Protein AF-A0A6G1ILR1-F1 (afdb_monomer)

pLDDT: mean 91.19, std 9.68, range [35.84, 98.5]

Foldseek 3Di:
DKEAACPDPLRVLVVVLCVLQVPDPVNCVVLVHDYWYWYQDPVRDTWTPPPDDTDDPPADPTKDWDADPVRDIDIDRGSVVVSVVVCVSDPPPSGDDPCDDDPVSVVLSVVLVVLLVVLVVLQVQLPCLPDCVCCVPPVDHVVNRDNVSNVVSVVSSVVSVVVSVVSVVVVDDPD

Mean predicted aligned error: 4.96 Å

Organism: NCBI:txid1168545

Sequence (175 aa):
TIWIWPTGLFPRRILYYLRAKHITPSHLNSRNIHLIPVTLNSSGNLVTKEGFEERPAGMSLPCMCIEHADGTTTWVHESLAIVAWLEEVFPGEGCEDIMGSTIEQRARTRDILSVLGDAIVWGNCALIHSDPSTSSWSGLTPSAQSATTAIDANKRFHNLLSKIEAWCEKDVVQG

Structure (mmCIF, N/CA/C/O backbone):
data_AF-A0A6G1ILR1-F1
#
_entry.id   AF-A0A6G1ILR1-F1
#
loop_
_atom_site.group_PDB
_atom_site.id
_atom_site.type_symbol
_atom_site.label_atom_id
_atom_site.label_alt_id
_atom_site.label_comp_id
_atom_site.label_asym_id
_atom_site.label_entity_id
_atom_site.label_seq_id
_atom_site.pdbx_PDB_ins_code
_atom_site.Cartn_x
_atom_site.Cartn_y
_atom_site.Cartn_z
_atom_site.occupancy
_atom_site.B_iso_or_equiv
_atom_site.auth_seq_id
_atom_site.auth_comp_id
_atom_site.auth_asym_id
_atom_site.auth_atom_id
_atom_site.pdbx_PDB_model_num
ATOM 1 N N . THR A 1 1 ? -2.053 -0.724 15.987 1.00 97.12 1 THR A N 1
ATOM 2 C CA . THR A 1 1 ? -1.089 0.240 15.409 1.00 97.12 1 THR A CA 1
ATOM 3 C C . THR A 1 1 ? -0.950 0.082 13.905 1.00 97.12 1 THR A C 1
ATOM 5 O O . THR A 1 1 ? -0.978 -1.043 13.427 1.00 97.12 1 THR A O 1
ATOM 8 N N . ILE A 1 2 ? -0.765 1.178 13.157 1.00 97.62 2 ILE A N 1
ATOM 9 C CA . ILE A 1 2 ? -0.417 1.184 11.725 1.00 97.62 2 ILE A CA 1
ATOM 10 C C . ILE A 1 2 ? 0.897 1.952 11.523 1.00 97.62 2 ILE A C 1
ATOM 12 O O . ILE A 1 2 ? 0.947 3.158 11.766 1.00 97.62 2 ILE A O 1
ATOM 16 N N . TRP A 1 3 ? 1.941 1.290 11.021 1.00 97.81 3 TRP A N 1
ATOM 17 C CA . TRP A 1 3 ? 3.186 1.951 10.618 1.00 97.81 3 TRP A CA 1
ATOM 18 C C . TRP A 1 3 ? 3.063 2.451 9.185 1.00 97.81 3 TRP A C 1
ATOM 20 O O . TRP A 1 3 ? 2.689 1.709 8.271 1.00 97.81 3 TRP A O 1
ATOM 30 N N . ILE A 1 4 ? 3.384 3.725 8.978 1.00 95.88 4 ILE A N 1
ATOM 31 C CA . ILE A 1 4 ? 3.113 4.416 7.724 1.00 95.88 4 ILE A CA 1
ATOM 32 C C . ILE A 1 4 ? 4.297 5.271 7.294 1.00 95.88 4 ILE A C 1
ATOM 34 O O . ILE A 1 4 ? 4.761 6.129 8.036 1.00 95.88 4 ILE A O 1
ATOM 38 N N . TRP A 1 5 ? 4.765 5.068 6.063 1.00 95.19 5 TRP A N 1
ATOM 39 C CA . TRP A 1 5 ? 5.710 5.972 5.409 1.00 95.19 5 TRP A CA 1
ATOM 40 C C . TRP A 1 5 ? 4.930 6.930 4.497 1.00 95.19 5 TRP A C 1
ATOM 42 O O . TRP A 1 5 ? 4.492 6.501 3.428 1.00 95.19 5 TRP A O 1
ATOM 52 N N . PRO A 1 6 ? 4.711 8.205 4.882 1.00 90.69 6 PRO A N 1
ATOM 53 C CA . PRO A 1 6 ? 3.734 9.076 4.218 1.00 90.69 6 PRO A CA 1
ATOM 54 C C . PRO A 1 6 ? 3.960 9.294 2.720 1.00 90.69 6 PRO A C 1
ATOM 56 O O . PRO A 1 6 ? 3.007 9.515 1.977 1.00 90.69 6 PRO A O 1
ATOM 59 N N . THR A 1 7 ? 5.213 9.220 2.270 1.00 89.69 7 THR A N 1
ATOM 60 C CA . THR A 1 7 ? 5.591 9.405 0.863 1.00 89.69 7 THR A CA 1
ATOM 61 C C . THR A 1 7 ? 5.700 8.089 0.090 1.00 89.69 7 THR A C 1
ATOM 63 O O . THR A 1 7 ? 5.964 8.110 -1.109 1.00 89.69 7 THR A O 1
ATOM 66 N N . GLY A 1 8 ? 5.497 6.942 0.745 1.00 90.50 8 GLY A N 1
ATOM 67 C CA . GLY A 1 8 ? 5.525 5.633 0.102 1.00 90.50 8 GLY A CA 1
ATOM 68 C C . GLY A 1 8 ? 4.294 5.379 -0.773 1.00 90.50 8 GLY A C 1
ATOM 69 O O . GLY A 1 8 ? 3.178 5.786 -0.442 1.00 90.50 8 GLY A O 1
ATOM 70 N N . LEU A 1 9 ? 4.481 4.631 -1.864 1.00 88.44 9 LEU A N 1
ATOM 71 C CA . LEU A 1 9 ? 3.434 4.351 -2.856 1.00 88.44 9 LEU A CA 1
ATOM 72 C C . LEU A 1 9 ? 2.216 3.601 -2.292 1.00 88.44 9 LEU A C 1
ATOM 74 O O . LEU A 1 9 ? 1.080 3.978 -2.568 1.00 88.44 9 LEU A O 1
ATOM 78 N N . PHE A 1 10 ? 2.435 2.543 -1.511 1.00 92.38 10 PHE A N 1
ATOM 79 C CA . PHE A 1 10 ? 1.353 1.787 -0.873 1.00 92.38 10 PHE A CA 1
ATOM 80 C C . PHE A 1 10 ? 0.851 2.441 0.422 1.00 92.38 10 PHE A C 1
ATOM 82 O O . PHE A 1 10 ? -0.366 2.548 0.581 1.00 92.38 10 PHE A O 1
ATOM 89 N N . PRO A 1 11 ? 1.720 2.947 1.325 1.00 93.44 11 PRO A N 1
ATOM 90 C CA . PRO A 1 11 ? 1.245 3.548 2.568 1.00 93.44 11 PRO A CA 1
ATOM 91 C C . PRO A 1 11 ? 0.406 4.814 2.354 1.00 93.44 11 PRO A C 1
ATOM 93 O O . PRO A 1 11 ? -0.554 5.025 3.094 1.00 93.44 11 PRO A O 1
ATOM 96 N N . ARG A 1 12 ? 0.676 5.623 1.312 1.00 93.81 12 ARG A N 1
ATOM 97 C CA . ARG A 1 12 ? -0.145 6.817 1.015 1.00 93.81 12 ARG A CA 1
ATOM 98 C C . ARG A 1 12 ? -1.619 6.493 0.764 1.00 93.81 12 ARG A C 1
ATOM 100 O O . ARG A 1 12 ? -2.450 7.373 0.959 1.00 93.81 12 ARG A O 1
ATOM 107 N N . ARG A 1 13 ? -1.962 5.257 0.364 1.00 93.25 13 ARG A N 1
ATOM 108 C CA . ARG A 1 13 ? -3.363 4.825 0.202 1.00 93.25 13 ARG A CA 1
ATOM 109 C C . ARG A 1 13 ? -4.142 4.996 1.502 1.00 93.25 13 ARG A C 1
ATOM 111 O O . ARG A 1 13 ? -5.266 5.477 1.458 1.00 93.25 13 ARG A O 1
ATOM 118 N N . ILE A 1 14 ? -3.517 4.699 2.645 1.00 95.19 14 ILE A N 1
ATOM 119 C CA . ILE A 1 14 ? -4.135 4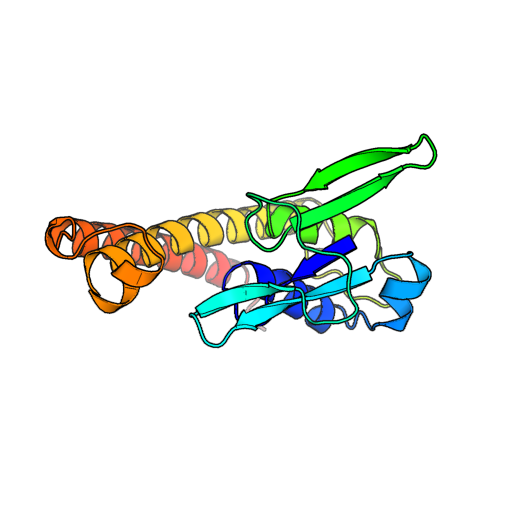.875 3.964 1.00 95.19 14 ILE A CA 1
ATOM 120 C C . ILE A 1 14 ? -4.350 6.363 4.256 1.00 95.19 14 ILE A C 1
ATOM 122 O O . ILE A 1 14 ? -5.430 6.757 4.672 1.00 95.19 14 ILE A O 1
ATOM 126 N N . LEU A 1 15 ? -3.365 7.225 3.980 1.00 94.62 15 LEU A N 1
ATOM 127 C CA . LEU A 1 15 ? -3.523 8.672 4.198 1.00 94.62 15 LEU A CA 1
ATOM 128 C C . LEU A 1 15 ? -4.622 9.277 3.322 1.00 94.62 15 LEU A C 1
ATOM 130 O O . LEU A 1 15 ? -5.387 10.122 3.782 1.00 94.62 15 LEU A O 1
ATOM 134 N N . TYR A 1 16 ? -4.702 8.853 2.062 1.00 93.00 16 TYR A N 1
ATOM 135 C CA . TYR A 1 16 ? -5.725 9.327 1.134 1.00 93.00 16 TYR A CA 1
ATOM 136 C C . TYR A 1 16 ? -7.108 8.832 1.513 1.00 93.00 16 TYR A C 1
ATOM 138 O O . TYR A 1 16 ? -8.043 9.621 1.484 1.00 93.00 16 TYR A O 1
ATOM 146 N N . TYR A 1 17 ? -7.212 7.579 1.943 1.00 92.31 17 TYR A N 1
ATOM 147 C CA . TYR A 1 17 ? -8.423 7.021 2.523 1.00 92.31 17 TYR A CA 1
ATOM 148 C C . TYR A 1 17 ? -8.921 7.852 3.712 1.00 92.31 17 TYR A C 1
ATOM 150 O O . TYR A 1 17 ? -10.048 8.343 3.702 1.00 92.31 17 TYR A O 1
ATOM 158 N N . LEU A 1 18 ? -8.054 8.078 4.708 1.00 93.19 18 LEU A N 1
ATOM 159 C CA . LEU A 1 18 ? -8.405 8.841 5.908 1.00 93.19 18 LEU A CA 1
ATOM 160 C C . LEU A 1 18 ? -8.862 10.256 5.543 1.00 93.19 18 LEU A C 1
ATOM 162 O O . LEU A 1 18 ? -9.860 10.743 6.066 1.00 93.19 18 LEU A O 1
ATOM 166 N N . ARG A 1 19 ? -8.163 10.899 4.601 1.00 92.25 19 ARG A N 1
ATOM 167 C CA . ARG A 1 19 ? -8.519 12.234 4.116 1.00 92.25 19 ARG A CA 1
ATOM 168 C C . ARG A 1 19 ? -9.852 12.251 3.370 1.00 92.25 19 ARG A C 1
ATOM 170 O O . ARG A 1 19 ? -10.632 13.166 3.608 1.00 92.25 19 ARG A O 1
ATOM 177 N N . ALA A 1 20 ? -10.094 11.285 2.486 1.00 90.12 20 ALA A N 1
ATOM 178 C CA . ALA A 1 20 ? -11.323 11.191 1.700 1.00 90.12 20 ALA A CA 1
ATOM 179 C C . ALA A 1 20 ? -12.550 11.009 2.599 1.00 90.12 20 ALA A C 1
ATOM 181 O O . ALA A 1 20 ? -13.568 11.644 2.378 1.00 90.12 20 ALA A O 1
ATOM 182 N N . LYS A 1 21 ? -12.422 10.224 3.672 1.00 89.88 21 LYS A N 1
ATOM 183 C CA . LYS A 1 21 ? -13.502 10.004 4.642 1.00 89.88 21 LYS A CA 1
ATOM 184 C C . LYS A 1 21 ? -13.568 11.044 5.758 1.00 89.88 21 LYS A C 1
ATOM 186 O O . LYS A 1 21 ? -14.333 10.867 6.699 1.00 89.88 21 LYS A O 1
ATOM 191 N N . HIS A 1 22 ? -12.744 12.091 5.699 1.00 91.06 22 HIS A N 1
ATOM 192 C CA . HIS A 1 22 ? -12.624 13.100 6.755 1.00 91.06 22 HIS A CA 1
ATOM 193 C C . HIS A 1 22 ? -12.300 12.523 8.151 1.00 91.06 22 HIS A C 1
ATOM 195 O O . HIS A 1 22 ? -12.616 13.128 9.177 1.00 91.06 22 HIS A O 1
ATOM 201 N N . ILE A 1 23 ? -11.610 11.380 8.206 1.00 92.38 23 ILE A N 1
ATOM 202 C CA . ILE A 1 23 ? -11.185 10.743 9.454 1.00 92.38 23 ILE A CA 1
ATOM 203 C C . ILE A 1 23 ? -10.020 11.545 10.042 1.00 92.38 23 ILE A C 1
ATOM 205 O O . ILE A 1 23 ? -8.927 11.639 9.480 1.00 92.38 23 ILE A O 1
ATOM 209 N N . THR A 1 24 ? -10.269 12.130 11.207 1.00 92.00 24 THR A N 1
ATOM 210 C CA . THR A 1 24 ? -9.309 12.950 11.961 1.00 92.00 24 THR A CA 1
ATOM 211 C C . THR A 1 24 ? -8.557 12.119 13.013 1.00 92.00 24 THR A C 1
ATOM 213 O O . THR A 1 24 ? -8.989 11.018 13.364 1.00 92.00 24 THR A O 1
ATOM 216 N N . PRO A 1 25 ? -7.478 12.656 13.618 1.00 92.88 25 PRO A N 1
ATOM 217 C CA . PRO A 1 25 ? -6.820 12.005 14.751 1.00 92.88 25 PRO A CA 1
ATOM 218 C C . PRO A 1 25 ? -7.757 11.682 15.925 1.00 92.88 25 PRO A C 1
ATOM 220 O O . PRO A 1 25 ? -7.557 10.674 16.592 1.00 92.88 25 PRO A O 1
ATOM 223 N N . SER A 1 26 ? -8.803 12.483 16.171 1.00 92.94 26 SER A N 1
ATOM 224 C CA . SER A 1 26 ? -9.767 12.199 17.244 1.00 92.94 26 SER A CA 1
ATOM 225 C C . SER A 1 26 ? -10.603 10.948 16.968 1.00 92.94 26 SER A C 1
ATOM 227 O O . SER A 1 26 ? -10.851 10.185 17.896 1.00 92.94 26 SER A O 1
ATOM 229 N N . HIS A 1 27 ? -10.986 10.707 15.709 1.00 93.62 27 HIS A N 1
ATOM 230 C CA . HIS A 1 27 ? -11.685 9.482 15.304 1.00 93.62 27 HIS A CA 1
ATOM 231 C C . HIS A 1 27 ? -10.791 8.245 15.456 1.00 93.62 27 HIS A C 1
ATOM 233 O O . HIS A 1 27 ? -11.230 7.201 15.921 1.00 93.62 27 HIS A O 1
ATOM 239 N N . LEU A 1 28 ? -9.512 8.359 15.096 1.00 95.06 28 LEU A N 1
ATOM 240 C CA . LEU A 1 28 ? -8.554 7.265 15.270 1.00 95.06 28 LEU A CA 1
ATOM 241 C C . LEU A 1 28 ? -8.341 6.951 16.756 1.00 95.06 28 LEU A C 1
ATOM 243 O O . LEU A 1 28 ? -8.434 5.795 17.163 1.00 95.06 28 LEU A O 1
ATOM 247 N N . ASN A 1 29 ? -8.147 7.986 17.576 1.00 94.38 29 ASN A N 1
ATOM 248 C CA . ASN A 1 29 ? -7.960 7.839 19.017 1.00 94.38 29 ASN A CA 1
ATOM 249 C C . ASN A 1 29 ? -9.189 7.231 19.710 1.00 94.38 29 ASN A C 1
ATOM 251 O O . ASN A 1 29 ? -9.018 6.401 20.598 1.00 94.38 29 ASN A O 1
ATOM 255 N N . SER A 1 30 ? -10.417 7.582 19.302 1.00 93.94 30 SER A N 1
ATOM 256 C CA . SER A 1 30 ? -11.635 6.995 19.888 1.00 93.94 30 SER A CA 1
ATOM 257 C C . SER A 1 30 ? -11.779 5.496 19.608 1.00 93.94 30 SER A C 1
ATOM 259 O O . SER A 1 30 ? -12.472 4.798 20.345 1.00 93.94 30 SER A O 1
ATOM 261 N N . ARG A 1 31 ? -11.096 4.989 18.575 1.00 94.00 31 ARG A N 1
ATOM 262 C CA . ARG A 1 31 ? -11.029 3.568 18.212 1.00 94.00 31 ARG A CA 1
ATOM 263 C C . ARG A 1 31 ? -9.704 2.905 18.605 1.00 94.00 31 ARG A C 1
ATOM 265 O O . ARG A 1 31 ? -9.441 1.790 18.167 1.00 94.00 31 ARG A O 1
ATOM 272 N N . ASN A 1 32 ? -8.876 3.571 19.415 1.00 95.88 32 ASN A N 1
ATOM 273 C CA . ASN A 1 32 ? -7.549 3.097 19.820 1.00 95.88 32 ASN A CA 1
ATOM 274 C C . ASN A 1 32 ? -6.624 2.753 18.630 1.00 95.88 32 ASN A C 1
ATOM 276 O O . ASN A 1 32 ? -5.848 1.798 18.663 1.00 95.88 32 ASN A O 1
ATOM 280 N N . ILE A 1 33 ? -6.725 3.516 17.538 1.00 96.94 33 ILE A N 1
ATOM 281 C CA . ILE A 1 33 ? -5.879 3.354 16.355 1.00 96.94 33 ILE A CA 1
ATOM 282 C C . ILE A 1 33 ? -4.740 4.368 16.411 1.00 96.94 33 ILE A C 1
ATOM 284 O O . ILE A 1 33 ? -4.953 5.577 16.329 1.00 96.94 33 ILE A O 1
ATOM 288 N N . HIS A 1 34 ? -3.510 3.866 16.468 1.00 96.56 34 HIS A N 1
ATOM 289 C CA . HIS A 1 34 ? -2.299 4.682 16.431 1.00 96.56 34 HIS A CA 1
ATOM 290 C C . HIS A 1 34 ? -1.643 4.628 15.052 1.00 96.56 34 HIS A C 1
ATOM 292 O O . HIS A 1 34 ? -1.393 3.541 14.525 1.00 96.56 34 HIS A O 1
ATOM 298 N N . LEU A 1 35 ? -1.346 5.798 14.479 1.00 96.62 35 LEU A N 1
ATOM 299 C CA . LEU A 1 35 ? -0.532 5.926 13.270 1.00 96.62 35 LEU A CA 1
ATOM 300 C C . LEU A 1 35 ? 0.905 6.247 13.659 1.00 96.62 35 LEU A C 1
ATOM 302 O O . LEU A 1 35 ? 1.158 7.261 14.310 1.00 96.62 35 LEU A O 1
ATOM 306 N N . ILE A 1 36 ? 1.840 5.418 13.212 1.00 96.88 36 ILE A N 1
ATOM 307 C CA . ILE A 1 36 ? 3.255 5.572 13.526 1.00 96.88 36 ILE A CA 1
ATOM 308 C C . ILE A 1 36 ? 4.022 5.998 12.286 1.00 96.88 36 ILE A C 1
ATOM 310 O O . ILE A 1 36 ? 4.088 5.241 11.312 1.00 96.88 36 ILE A O 1
ATOM 314 N N . PRO A 1 37 ? 4.606 7.206 12.295 1.00 95.81 37 PRO A N 1
ATOM 315 C CA . PRO A 1 37 ? 5.327 7.707 11.144 1.00 95.81 37 PRO A CA 1
ATOM 316 C C . PRO A 1 37 ? 6.676 6.999 10.995 1.00 95.81 37 PRO A C 1
ATOM 318 O O . PRO A 1 37 ? 7.505 6.982 11.904 1.00 95.81 37 PRO A O 1
ATOM 321 N N . VAL A 1 38 ? 6.907 6.480 9.794 1.00 96.00 38 VAL A N 1
ATOM 322 C CA . VAL A 1 38 ? 8.195 5.989 9.309 1.00 96.00 38 VAL A CA 1
ATOM 323 C C . VAL A 1 38 ? 8.767 7.009 8.328 1.00 96.00 38 VAL A C 1
ATOM 325 O O . VAL A 1 38 ? 8.046 7.563 7.494 1.00 96.00 38 VAL A O 1
ATOM 328 N N . THR A 1 39 ? 10.068 7.261 8.412 1.00 94.50 39 THR A N 1
ATOM 329 C CA . THR A 1 39 ? 10.796 8.232 7.586 1.00 94.50 39 THR A CA 1
ATOM 330 C C . THR A 1 39 ? 12.067 7.624 7.007 1.00 94.50 39 THR A C 1
ATOM 332 O O . THR A 1 39 ? 12.542 6.602 7.491 1.00 94.50 39 THR A O 1
ATOM 335 N N . LEU A 1 40 ? 12.644 8.263 5.988 1.00 91.31 40 LEU A N 1
ATOM 336 C CA . LEU A 1 40 ? 14.002 7.947 5.550 1.00 91.31 40 LEU A CA 1
ATOM 337 C C . LEU A 1 40 ? 14.999 8.667 6.459 1.00 91.31 40 LEU A C 1
ATOM 339 O O . LEU A 1 40 ? 14.884 9.876 6.659 1.00 91.31 40 LEU A O 1
ATOM 343 N N . ASN A 1 41 ? 15.971 7.939 7.003 1.00 91.00 41 ASN A N 1
ATOM 344 C CA . ASN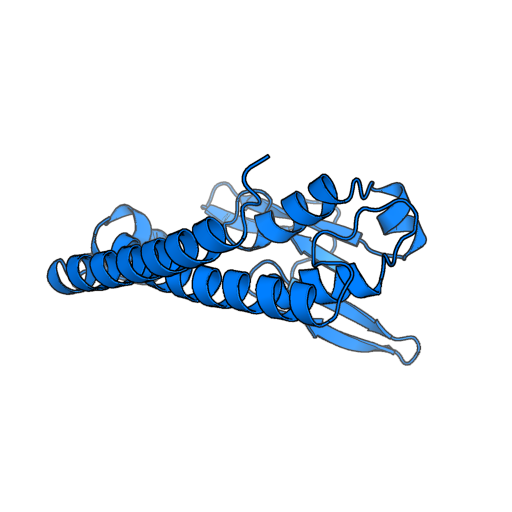 A 1 41 ? 17.118 8.560 7.657 1.00 91.00 41 ASN A CA 1
ATOM 345 C C . ASN A 1 41 ? 18.130 9.093 6.624 1.00 91.00 41 ASN A C 1
ATOM 347 O O . ASN A 1 41 ? 17.954 8.938 5.414 1.00 91.00 41 ASN A O 1
ATOM 351 N N . SER A 1 42 ? 19.217 9.703 7.102 1.00 88.62 42 SER A N 1
ATOM 352 C CA . SER A 1 42 ? 20.297 10.228 6.253 1.00 88.62 42 SER A CA 1
ATOM 353 C C . SER A 1 42 ? 20.965 9.168 5.368 1.00 88.62 42 SER A C 1
ATOM 355 O O . SER A 1 42 ? 21.504 9.509 4.319 1.00 88.62 42 SER A O 1
ATOM 357 N N . SER A 1 43 ? 20.900 7.894 5.755 1.00 88.31 43 SER A N 1
ATOM 358 C CA . SER A 1 43 ? 21.417 6.758 4.984 1.00 88.31 43 SER A CA 1
ATOM 359 C C . SER A 1 43 ? 20.398 6.176 3.996 1.00 88.31 43 SER A C 1
ATOM 361 O O . SER A 1 43 ? 20.683 5.160 3.371 1.00 88.31 43 SER A O 1
ATOM 363 N N . GLY A 1 44 ? 19.205 6.769 3.870 1.00 84.56 44 GLY A N 1
ATOM 364 C CA . GLY A 1 44 ? 18.144 6.271 2.991 1.00 84.56 44 GLY A CA 1
ATOM 365 C C . GLY A 1 44 ? 17.410 5.033 3.518 1.00 84.56 44 GLY A C 1
ATOM 366 O O . GLY A 1 44 ? 16.670 4.401 2.770 1.00 84.56 44 GLY A O 1
ATOM 367 N N . ASN A 1 45 ? 17.577 4.684 4.796 1.00 88.31 45 ASN A N 1
ATOM 368 C CA . ASN A 1 45 ? 16.870 3.566 5.415 1.00 88.31 45 ASN A CA 1
ATOM 369 C C . ASN A 1 45 ? 15.546 4.025 6.023 1.00 88.31 45 ASN A C 1
ATOM 371 O O . ASN A 1 45 ? 15.468 5.086 6.645 1.00 88.31 45 ASN A O 1
ATOM 375 N N . LEU A 1 46 ? 14.518 3.185 5.891 1.00 90.62 46 LEU A N 1
ATOM 376 C CA . LEU A 1 46 ? 13.231 3.385 6.549 1.00 90.62 46 LEU A CA 1
ATOM 377 C C . LEU A 1 46 ? 13.365 3.123 8.052 1.00 90.62 46 LEU A C 1
ATOM 379 O O . LEU A 1 46 ? 13.617 1.989 8.465 1.00 90.62 46 LEU A O 1
ATOM 383 N N . VAL A 1 47 ? 13.161 4.170 8.846 1.00 93.62 47 VAL A N 1
ATOM 384 C CA . VAL A 1 47 ? 13.227 4.151 10.311 1.00 93.62 47 VAL A CA 1
ATOM 385 C C . VAL A 1 47 ? 11.968 4.752 10.914 1.00 93.62 47 VAL A C 1
ATOM 387 O O . VAL A 1 47 ? 11.386 5.693 10.365 1.00 93.62 47 VAL A O 1
ATOM 390 N N . THR A 1 48 ? 11.545 4.216 12.051 1.00 96.00 48 THR A N 1
ATOM 391 C CA . THR A 1 48 ? 10.486 4.820 12.858 1.00 96.00 48 THR A CA 1
ATOM 392 C C . THR A 1 48 ? 10.945 6.195 13.341 1.00 96.00 48 THR A C 1
ATOM 394 O O . THR A 1 48 ? 12.118 6.387 13.664 1.00 96.00 48 THR A O 1
ATOM 397 N N . LYS A 1 49 ? 10.042 7.178 13.377 1.00 94.06 49 LYS A N 1
ATOM 398 C CA . LYS A 1 49 ? 10.349 8.473 13.991 1.00 94.06 49 LYS A CA 1
ATOM 399 C C . LYS A 1 49 ? 10.630 8.297 15.489 1.00 94.06 49 LYS A C 1
ATOM 401 O O . LYS A 1 49 ? 9.957 7.518 16.159 1.00 94.06 49 LYS A O 1
ATOM 406 N N . GLU A 1 50 ? 11.577 9.073 16.009 1.00 93.19 50 GLU A N 1
ATOM 407 C CA . GLU A 1 50 ? 11.914 9.101 17.436 1.00 93.19 50 GLU A CA 1
ATOM 408 C C . GLU A 1 50 ? 10.669 9.312 18.320 1.00 93.19 50 GLU A C 1
ATOM 410 O O . GLU A 1 50 ? 9.802 10.135 18.006 1.00 93.19 50 GLU A O 1
ATOM 415 N N . GLY A 1 51 ? 10.596 8.562 19.424 1.00 92.94 51 GLY A N 1
ATOM 416 C CA . GLY A 1 51 ? 9.500 8.624 20.397 1.00 92.94 51 GLY A CA 1
ATOM 417 C C . GLY A 1 51 ? 8.310 7.702 20.109 1.00 92.94 51 GLY A C 1
ATOM 418 O O . GLY A 1 51 ? 7.345 7.728 20.868 1.00 92.94 51 GLY A O 1
ATOM 419 N N . PHE A 1 52 ? 8.365 6.886 19.052 1.00 95.25 52 PHE A N 1
ATOM 420 C CA . PHE A 1 52 ? 7.333 5.900 18.716 1.00 95.25 52 PHE A CA 1
ATOM 421 C C . PHE A 1 52 ? 7.857 4.462 18.835 1.00 95.25 52 PHE A C 1
ATOM 423 O O . PHE A 1 52 ? 9.065 4.232 18.799 1.00 95.25 52 PHE A O 1
ATOM 430 N N . GLU A 1 53 ? 6.946 3.490 18.965 1.00 94.06 53 GLU A N 1
ATOM 431 C CA . GLU A 1 53 ? 7.307 2.066 18.942 1.00 94.06 53 GLU A CA 1
ATOM 432 C C . GLU A 1 53 ? 7.900 1.660 17.584 1.00 94.06 53 GLU A C 1
ATOM 434 O O . GLU A 1 53 ? 7.417 2.050 16.514 1.00 94.06 53 GLU A O 1
ATOM 439 N N . GLU A 1 54 ? 8.964 0.861 17.635 1.00 94.69 54 GLU A N 1
ATOM 440 C CA . GLU A 1 54 ? 9.702 0.472 16.441 1.00 94.69 54 GLU A CA 1
ATOM 441 C C . GLU A 1 54 ? 8.867 -0.380 15.487 1.00 94.69 54 GLU A C 1
ATOM 443 O O . GLU A 1 54 ? 8.132 -1.282 15.892 1.00 94.69 54 GLU A O 1
ATOM 448 N N . ARG A 1 55 ? 9.028 -0.128 14.183 1.00 93.31 55 ARG A N 1
ATOM 449 C CA . ARG A 1 55 ? 8.471 -0.992 13.142 1.00 93.31 55 ARG A CA 1
ATOM 450 C C . ARG A 1 55 ? 9.012 -2.419 13.319 1.00 93.31 55 ARG A C 1
ATOM 452 O O . ARG A 1 55 ? 10.232 -2.591 13.381 1.00 93.31 55 ARG A O 1
ATOM 459 N N . PRO A 1 56 ? 8.153 -3.451 13.281 1.00 90.88 56 PRO A N 1
ATOM 460 C CA . PRO A 1 56 ? 8.609 -4.832 13.349 1.00 90.88 56 PRO A CA 1
ATOM 461 C C . PRO A 1 56 ? 9.604 -5.166 12.233 1.00 90.88 56 PRO A C 1
ATOM 463 O O . PRO A 1 56 ? 9.438 -4.766 11.073 1.00 90.88 56 PRO A O 1
ATOM 466 N N . ALA A 1 57 ? 10.640 -5.925 12.586 1.00 89.19 57 ALA A N 1
ATOM 467 C CA . ALA A 1 57 ? 11.685 -6.321 11.652 1.00 89.19 57 ALA A CA 1
ATOM 468 C C . ALA A 1 57 ? 11.116 -7.145 10.482 1.00 89.19 57 ALA A C 1
ATOM 470 O O . ALA A 1 57 ? 10.235 -7.983 10.660 1.00 89.19 57 ALA A O 1
ATOM 471 N N . GLY A 1 58 ? 11.633 -6.907 9.274 1.00 86.38 58 GLY A N 1
ATOM 472 C CA . GLY A 1 58 ? 11.249 -7.649 8.066 1.00 86.38 58 GLY A CA 1
ATOM 473 C C . GLY A 1 58 ? 9.898 -7.270 7.447 1.00 86.38 58 GLY A C 1
ATOM 474 O O . GLY A 1 58 ? 9.556 -7.807 6.398 1.00 86.38 58 GLY A O 1
ATOM 475 N N . MET A 1 59 ? 9.144 -6.335 8.033 1.00 89.44 59 MET A N 1
ATOM 476 C CA . MET A 1 59 ? 7.829 -5.946 7.511 1.00 89.44 59 MET A CA 1
ATOM 477 C C . MET A 1 59 ? 7.923 -4.867 6.427 1.00 89.44 59 MET A C 1
ATOM 479 O O . MET A 1 59 ? 8.611 -3.856 6.592 1.00 89.44 59 MET A O 1
ATOM 483 N N . SER A 1 60 ? 7.176 -5.041 5.335 1.00 90.38 60 SER A N 1
ATOM 484 C CA . SER A 1 60 ? 6.910 -3.983 4.354 1.00 90.38 60 SER A CA 1
ATOM 485 C C . SER A 1 60 ? 6.011 -2.886 4.947 1.00 90.38 60 SER A C 1
ATOM 487 O O . SER A 1 60 ? 5.510 -3.004 6.066 1.00 90.38 60 SER A O 1
ATOM 489 N N . LEU A 1 61 ? 5.843 -1.777 4.218 1.00 93.75 61 LEU A N 1
ATOM 490 C CA . LEU A 1 61 ? 4.953 -0.684 4.613 1.00 93.75 61 LEU A CA 1
ATOM 491 C C . LEU A 1 61 ? 3.843 -0.475 3.574 1.00 93.75 61 LEU A C 1
ATOM 493 O O . LEU A 1 61 ? 4.133 -0.483 2.374 1.00 93.75 61 LEU A O 1
ATOM 497 N N . PRO A 1 62 ? 2.607 -0.173 4.008 1.00 96.12 62 PRO A N 1
ATOM 498 C CA . PRO A 1 62 ? 2.179 -0.072 5.403 1.00 96.12 62 PRO A CA 1
ATOM 499 C C . PRO A 1 62 ? 2.058 -1.463 6.039 1.00 96.12 62 PRO A C 1
ATOM 501 O O . PRO A 1 62 ? 1.809 -2.438 5.341 1.00 96.12 62 PRO A O 1
ATOM 504 N N . CYS A 1 63 ? 2.185 -1.542 7.358 1.00 96.75 63 CYS A N 1
ATOM 505 C CA . CYS A 1 63 ? 1.814 -2.737 8.112 1.00 96.75 63 CYS A CA 1
ATOM 506 C C . CYS A 1 63 ? 0.961 -2.337 9.314 1.00 96.75 63 CYS A C 1
ATOM 508 O O . CYS A 1 63 ? 1.105 -1.236 9.853 1.00 96.75 63 CYS A O 1
ATOM 510 N N . MET A 1 64 ? 0.050 -3.219 9.709 1.00 97.88 64 MET A N 1
ATOM 511 C CA . MET A 1 64 ? -0.859 -3.004 10.825 1.00 97.88 64 MET A CA 1
ATOM 512 C C . MET A 1 64 ? -0.801 -4.182 11.793 1.00 97.88 64 MET A C 1
ATOM 514 O O . MET A 1 64 ? -0.871 -5.334 11.372 1.00 97.88 64 MET A O 1
ATOM 518 N N . CYS A 1 65 ? -0.704 -3.863 13.081 1.00 97.38 65 CYS A N 1
ATOM 519 C CA . CYS A 1 65 ? -0.878 -4.790 14.193 1.00 97.38 65 CYS A CA 1
ATOM 520 C C . CYS A 1 65 ? -2.226 -4.524 14.857 1.00 97.38 65 CYS A C 1
ATOM 522 O O . CYS A 1 65 ? -2.513 -3.379 15.231 1.00 97.38 65 CYS A O 1
ATOM 524 N N . ILE A 1 66 ? -3.021 -5.575 15.020 1.00 97.31 66 ILE A N 1
ATOM 525 C CA . ILE A 1 66 ? -4.219 -5.588 15.855 1.00 97.31 66 ILE A CA 1
ATOM 526 C C . ILE A 1 66 ? -3.878 -6.396 17.103 1.00 97.31 66 ILE A C 1
ATOM 528 O O . ILE A 1 66 ? -3.526 -7.571 16.992 1.00 97.31 66 ILE A O 1
ATOM 532 N N . GLU A 1 67 ? -3.979 -5.765 18.267 1.00 96.31 67 GLU A N 1
ATOM 533 C CA . GLU A 1 67 ? -3.814 -6.416 19.566 1.00 96.31 67 GLU A CA 1
ATOM 534 C C . GLU A 1 67 ? -5.186 -6.808 20.112 1.00 96.31 67 GLU A C 1
ATOM 536 O O . GLU A 1 67 ? -6.112 -5.992 20.132 1.00 96.31 67 GLU A O 1
ATOM 541 N N . HIS A 1 68 ? -5.317 -8.061 20.537 1.00 95.19 68 HIS A N 1
ATOM 542 C CA . HIS A 1 68 ? -6.560 -8.611 21.066 1.00 95.19 68 HIS A CA 1
ATOM 543 C C . HIS A 1 68 ? -6.545 -8.640 22.594 1.00 95.19 68 HIS A C 1
ATOM 545 O O . HIS A 1 68 ? -5.493 -8.689 23.230 1.00 95.19 68 HIS A O 1
ATOM 551 N N . ALA A 1 69 ? -7.734 -8.654 23.201 1.00 94.94 69 ALA A N 1
ATOM 552 C CA 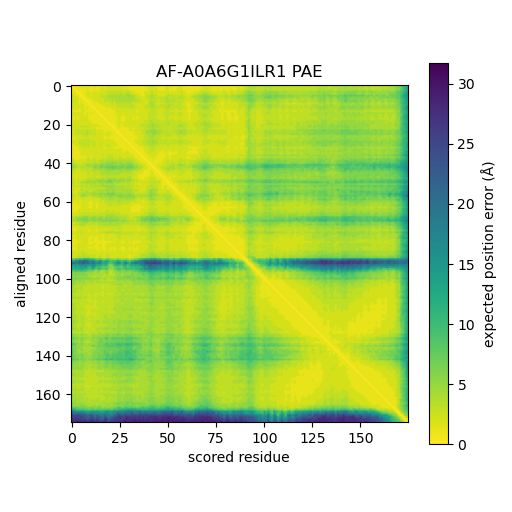. ALA A 1 69 ? -7.882 -8.665 24.659 1.00 94.94 69 ALA A CA 1
ATOM 553 C C . ALA A 1 69 ? -7.284 -9.918 25.333 1.00 94.94 69 ALA A C 1
ATOM 555 O O . ALA A 1 69 ? -6.970 -9.885 26.519 1.00 94.94 69 ALA A O 1
ATOM 556 N N . ASP A 1 70 ? -7.121 -11.011 24.585 1.00 95.75 70 ASP A N 1
ATOM 557 C CA . ASP A 1 70 ? -6.484 -12.250 25.042 1.00 95.75 70 ASP A CA 1
ATOM 558 C C . ASP A 1 70 ? -4.944 -12.226 24.941 1.00 95.75 70 ASP A C 1
ATOM 560 O O . ASP A 1 70 ? -4.286 -13.216 25.259 1.00 95.75 70 ASP A O 1
ATOM 564 N N . GLY A 1 71 ? -4.362 -11.100 24.513 1.00 94.38 71 GLY A N 1
ATOM 565 C CA . GLY A 1 71 ? -2.922 -10.919 24.335 1.00 94.38 71 GLY A CA 1
ATOM 566 C C . GLY A 1 71 ? -2.379 -11.450 23.006 1.00 94.38 71 GLY A C 1
ATOM 567 O O . GLY A 1 71 ? -1.172 -11.369 22.771 1.00 94.38 71 GLY A O 1
ATOM 568 N N . THR A 1 72 ? -3.226 -11.987 22.124 1.00 96.69 72 THR A N 1
ATOM 569 C CA . THR A 1 72 ? -2.806 -12.379 20.774 1.00 96.69 72 THR A CA 1
ATOM 570 C C . THR A 1 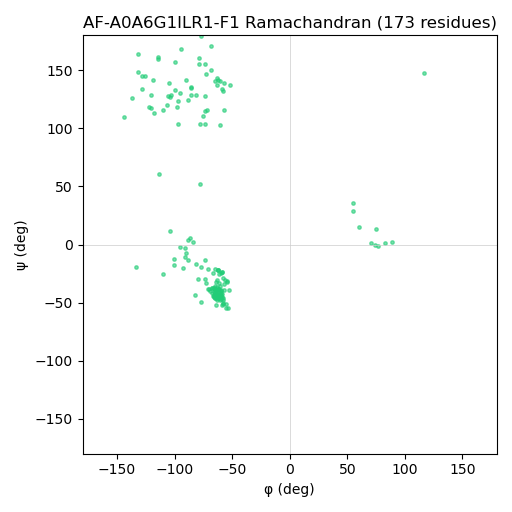72 ? -2.704 -11.168 19.846 1.00 96.69 72 THR A C 1
ATOM 572 O O . THR A 1 72 ? -3.273 -10.105 20.096 1.00 96.69 72 THR A O 1
ATOM 575 N N . THR A 1 73 ? -1.959 -11.324 18.747 1.00 96.38 73 THR A N 1
ATOM 576 C CA . THR A 1 73 ? -1.808 -10.277 17.729 1.00 96.38 73 THR A CA 1
ATOM 577 C C . THR A 1 73 ? -2.175 -10.794 16.347 1.00 96.38 73 THR A C 1
ATOM 579 O O . THR A 1 73 ? -1.943 -11.954 16.005 1.00 96.38 73 THR A O 1
ATOM 582 N N . THR A 1 74 ? -2.763 -9.925 15.529 1.00 96.75 74 THR A N 1
ATOM 583 C CA . THR A 1 74 ? -3.017 -10.184 14.110 1.00 96.75 74 THR A CA 1
ATOM 584 C C . THR A 1 74 ? -2.308 -9.142 13.268 1.00 96.75 74 THR A C 1
ATOM 586 O O . THR A 1 74 ? -2.475 -7.940 13.473 1.00 96.75 74 THR A O 1
ATOM 589 N N . TRP A 1 75 ? -1.537 -9.617 12.294 1.00 96.44 75 TRP A N 1
ATOM 590 C CA . TRP A 1 75 ? -0.805 -8.768 11.369 1.00 96.44 75 TRP A CA 1
ATOM 591 C C . TRP A 1 75 ? -1.533 -8.646 10.037 1.00 96.44 75 TRP A C 1
ATOM 593 O O . TRP A 1 75 ? -1.955 -9.640 9.446 1.00 96.44 75 TRP A O 1
ATOM 603 N N . VAL A 1 76 ? -1.644 -7.413 9.548 1.00 96.75 76 VAL A N 1
ATOM 604 C CA . VAL A 1 76 ? -2.165 -7.101 8.217 1.00 96.75 76 VAL A CA 1
ATOM 605 C C . VAL A 1 76 ? -1.078 -6.365 7.443 1.00 96.75 76 VAL A C 1
ATOM 607 O O . VAL A 1 76 ? -0.638 -5.283 7.834 1.00 96.75 76 VAL A O 1
ATOM 610 N N . HIS A 1 77 ? -0.628 -6.971 6.347 1.00 93.62 77 HIS A N 1
ATOM 611 C CA . HIS A 1 77 ? 0.544 -6.513 5.588 1.00 93.62 77 HIS A CA 1
ATOM 612 C C . HIS A 1 77 ? 0.182 -5.725 4.326 1.00 93.62 77 HIS A C 1
ATOM 614 O O . HIS A 1 77 ? 1.014 -5.018 3.769 1.00 93.62 77 HIS A O 1
ATOM 620 N N . GLU A 1 78 ? -1.064 -5.842 3.870 1.00 93.12 78 GLU A N 1
ATOM 621 C CA . GLU A 1 78 ? -1.478 -5.308 2.579 1.00 93.12 78 GLU A CA 1
ATOM 622 C C . GLU A 1 78 ? -2.281 -4.022 2.727 1.00 93.12 78 GLU A C 1
ATOM 624 O O . GLU A 1 78 ? -3.308 -3.979 3.403 1.00 93.12 78 GLU A O 1
ATOM 629 N N . SER A 1 79 ? -1.848 -2.970 2.026 1.00 94.75 79 SER A N 1
ATOM 630 C CA . SER A 1 79 ? -2.489 -1.645 2.081 1.00 94.75 79 SER A CA 1
ATOM 631 C C . SER A 1 79 ? -3.997 -1.676 1.805 1.00 94.75 79 SER A C 1
ATOM 633 O O . SER A 1 79 ? -4.747 -0.979 2.480 1.00 94.75 79 SER A O 1
ATOM 635 N N . LEU A 1 80 ? -4.459 -2.494 0.851 1.00 93.25 80 LEU A N 1
ATOM 636 C CA . LEU A 1 80 ? -5.889 -2.623 0.544 1.00 93.25 80 LEU A CA 1
ATOM 637 C C . LEU A 1 80 ? -6.656 -3.388 1.630 1.00 93.25 80 LEU A C 1
ATOM 639 O O . LEU A 1 80 ? -7.807 -3.057 1.894 1.00 93.25 80 LEU A O 1
ATOM 643 N N . ALA A 1 81 ? -6.024 -4.362 2.289 1.00 94.44 81 ALA A N 1
ATOM 644 C CA . ALA A 1 81 ? -6.628 -5.069 3.416 1.00 94.44 81 ALA A CA 1
ATOM 645 C C . ALA A 1 81 ? -6.747 -4.156 4.646 1.00 94.44 81 ALA A C 1
ATOM 647 O O . ALA A 1 81 ? -7.772 -4.165 5.319 1.00 94.44 81 ALA A O 1
ATOM 648 N N . ILE A 1 82 ? -5.743 -3.306 4.894 1.00 96.25 82 ILE A N 1
ATOM 649 C CA . ILE A 1 82 ? -5.804 -2.280 5.946 1.00 96.25 82 ILE A CA 1
ATOM 650 C C . ILE A 1 82 ? -6.932 -1.280 5.652 1.00 96.25 82 ILE A C 1
ATOM 652 O O . ILE A 1 82 ? -7.698 -0.957 6.553 1.00 96.25 82 ILE A O 1
ATOM 656 N N . VAL A 1 83 ? -7.082 -0.819 4.402 1.00 93.38 83 VAL A N 1
ATOM 657 C CA . VAL A 1 83 ? -8.217 0.038 4.001 1.00 93.38 83 VAL A CA 1
ATOM 658 C C . VAL A 1 83 ? -9.554 -0.662 4.237 1.00 93.38 83 VAL A C 1
ATOM 660 O O . VAL A 1 83 ? -10.448 -0.067 4.827 1.00 93.38 83 VAL A O 1
ATOM 663 N N . ALA A 1 84 ? -9.690 -1.923 3.820 1.00 91.69 84 ALA A N 1
ATOM 664 C CA . ALA A 1 84 ? -10.920 -2.686 4.021 1.00 91.69 84 ALA A CA 1
ATOM 665 C C . ALA A 1 84 ? -11.266 -2.843 5.510 1.00 91.69 84 ALA A C 1
ATOM 667 O O . ALA A 1 84 ? -12.420 -2.681 5.890 1.00 91.69 84 ALA A O 1
ATOM 668 N N . TRP A 1 85 ? -10.267 -3.081 6.360 1.00 94.25 85 TRP A N 1
ATOM 669 C CA . TRP A 1 85 ? -10.461 -3.126 7.807 1.00 94.25 85 TRP A CA 1
ATOM 670 C C . TRP A 1 85 ? -10.892 -1.764 8.372 1.00 94.25 85 TRP A C 1
ATOM 672 O O . TRP A 1 85 ? -11.821 -1.687 9.169 1.00 94.25 85 TRP A O 1
ATOM 682 N N . LEU A 1 86 ? -10.272 -0.667 7.923 1.00 93.50 86 LEU A N 1
ATOM 683 C CA . LEU A 1 86 ? -10.664 0.683 8.341 1.00 93.50 86 LEU A CA 1
ATOM 684 C C . LEU A 1 86 ? -12.092 1.043 7.901 1.00 93.50 86 LEU A C 1
ATOM 686 O O . LEU A 1 86 ? -12.749 1.822 8.588 1.00 93.50 86 LEU A O 1
ATOM 690 N N . GLU A 1 87 ? -12.578 0.504 6.782 1.00 89.94 87 GLU A N 1
ATOM 691 C CA . GLU A 1 87 ? -13.975 0.667 6.350 1.00 89.94 87 GLU A CA 1
ATOM 692 C C . GLU A 1 87 ? -14.952 0.006 7.324 1.00 89.94 87 GLU A C 1
ATOM 694 O O . GLU A 1 87 ? -16.005 0.562 7.623 1.00 89.94 87 GLU A O 1
ATOM 699 N N . GLU A 1 88 ? -14.590 -1.153 7.870 1.00 90.25 88 GLU A N 1
ATOM 700 C CA . GLU A 1 88 ? -15.410 -1.856 8.860 1.00 90.25 88 GLU A CA 1
ATOM 701 C C . GLU A 1 88 ? -15.380 -1.182 10.237 1.00 90.25 88 GLU A C 1
ATOM 703 O O . GLU A 1 88 ? -16.361 -1.245 10.978 1.00 90.25 88 GLU A O 1
ATOM 708 N N . VAL A 1 89 ? -14.280 -0.507 10.585 1.00 91.25 89 VAL A N 1
ATOM 709 C CA . VAL A 1 89 ? -14.136 0.189 11.875 1.00 91.25 89 VAL A CA 1
ATOM 710 C C . VAL A 1 89 ? -14.839 1.542 11.907 1.00 91.25 89 VAL A C 1
ATOM 712 O O . VAL A 1 89 ? -15.316 1.951 12.969 1.00 91.25 89 VAL A O 1
ATOM 715 N N . PHE A 1 90 ? -14.946 2.215 10.762 1.00 88.94 90 PHE A N 1
ATOM 716 C CA . PHE A 1 90 ? -15.608 3.513 10.631 1.00 88.94 90 PHE A CA 1
ATOM 717 C C . PHE A 1 90 ? -16.889 3.430 9.778 1.00 88.94 90 PHE A C 1
ATOM 719 O O . PHE A 1 90 ? -16.976 4.109 8.748 1.00 88.94 90 PHE A O 1
ATOM 726 N N . PRO A 1 91 ? -17.907 2.637 10.182 1.00 76.56 91 PRO A N 1
ATOM 727 C CA . PRO A 1 91 ? -19.147 2.547 9.431 1.00 76.56 91 PRO A CA 1
ATOM 728 C C . PRO A 1 91 ? -19.986 3.813 9.656 1.00 76.56 91 PRO A C 1
ATOM 730 O O . PRO A 1 91 ? -20.514 4.025 10.742 1.00 76.56 91 PRO A O 1
ATOM 733 N N . GLY A 1 92 ? -20.135 4.659 8.635 1.00 64.94 92 GLY A N 1
ATOM 734 C CA . GLY A 1 92 ? -21.221 5.650 8.562 1.00 64.94 92 GLY A CA 1
ATOM 735 C C . GLY A 1 92 ? -21.313 6.712 9.674 1.00 64.94 92 GLY A C 1
ATOM 736 O O . GLY A 1 92 ? -22.337 7.385 9.765 1.00 64.94 92 GLY A O 1
ATOM 737 N N . GLU A 1 93 ? -20.282 6.924 10.502 1.00 57.38 93 GLU A N 1
ATOM 738 C CA . GLU A 1 93 ? -20.249 7.946 11.572 1.00 57.38 93 GLU A CA 1
ATOM 739 C C . GLU A 1 93 ? -19.970 9.359 11.020 1.00 57.38 93 GLU A C 1
ATOM 741 O O . GLU A 1 93 ? -19.018 10.028 11.414 1.00 57.38 93 GLU A O 1
ATOM 746 N N . GLY A 1 94 ? -20.741 9.799 10.021 1.00 61.97 94 GLY A N 1
ATOM 747 C CA . GLY A 1 94 ? -20.468 11.042 9.280 1.00 61.97 94 GLY A CA 1
ATOM 748 C C . GLY A 1 94 ? -19.234 10.971 8.368 1.00 61.97 94 GLY A C 1
ATOM 749 O O . GLY A 1 94 ? -18.904 11.948 7.700 1.00 61.97 94 GLY A O 1
ATOM 750 N N . CYS A 1 95 ? -18.580 9.810 8.318 1.00 68.19 95 CYS A N 1
ATOM 751 C CA . CYS A 1 95 ? -17.521 9.484 7.376 1.00 68.19 95 CYS A CA 1
ATOM 752 C C . CYS A 1 95 ? -18.154 8.902 6.104 1.00 68.19 95 CYS A C 1
ATOM 754 O O . CYS A 1 95 ? -18.903 7.926 6.179 1.00 68.19 95 CYS A O 1
ATOM 756 N N . GLU A 1 96 ? -17.865 9.497 4.947 1.00 73.12 96 GLU A N 1
ATOM 757 C CA . GLU A 1 96 ? -18.418 9.087 3.650 1.00 73.12 96 GLU A CA 1
ATOM 758 C C . GLU A 1 96 ? -18.064 7.624 3.325 1.00 73.12 96 GLU A C 1
ATOM 760 O O . GLU A 1 96 ? -16.918 7.207 3.502 1.00 73.12 96 GLU A O 1
ATOM 765 N N . ASP A 1 97 ? -19.026 6.816 2.866 1.00 80.12 97 ASP A N 1
ATOM 766 C CA . ASP A 1 97 ? -18.726 5.490 2.306 1.00 80.12 97 ASP A CA 1
ATOM 767 C C . ASP A 1 97 ? -18.199 5.667 0.881 1.00 80.12 97 ASP A C 1
ATOM 769 O O . ASP A 1 97 ? -18.956 5.923 -0.054 1.00 80.12 97 ASP A O 1
ATOM 773 N N . ILE A 1 98 ? -16.884 5.527 0.729 1.00 84.75 98 ILE A N 1
ATOM 774 C CA . ILE A 1 98 ? -16.197 5.678 -0.556 1.00 84.75 98 ILE A CA 1
ATOM 775 C C . ILE A 1 98 ? -16.072 4.350 -1.317 1.00 84.75 98 ILE A C 1
ATOM 777 O O . ILE A 1 98 ? -15.542 4.323 -2.425 1.00 84.75 98 ILE A O 1
ATOM 781 N N . MET A 1 99 ? -16.533 3.241 -0.729 1.00 85.25 99 MET A N 1
ATOM 782 C CA . MET A 1 99 ? -16.501 1.914 -1.346 1.00 85.25 99 MET A CA 1
ATOM 783 C C . MET A 1 99 ? -17.795 1.584 -2.093 1.00 85.25 99 MET A C 1
ATOM 785 O O . MET A 1 99 ? -17.781 0.712 -2.965 1.00 85.25 99 MET A O 1
ATOM 789 N N . GLY A 1 100 ? -18.887 2.274 -1.767 1.00 86.00 100 GLY A N 1
ATOM 790 C CA . GLY A 1 100 ? -20.205 2.105 -2.371 1.00 86.00 100 GLY A CA 1
ATOM 791 C C . GLY A 1 100 ? -21.244 1.621 -1.363 1.00 86.00 100 GLY A C 1
ATOM 792 O O . GLY A 1 100 ? -20.938 0.843 -0.459 1.00 86.00 100 GLY A O 1
ATOM 793 N N . SER A 1 101 ? -22.491 2.052 -1.553 1.00 84.75 101 SER A N 1
ATOM 794 C CA . SER A 1 101 ? -23.605 1.805 -0.633 1.00 84.75 101 SER A CA 1
ATOM 795 C C . SER A 1 101 ? -24.353 0.496 -0.896 1.00 84.75 101 SER A C 1
ATOM 797 O O . SER A 1 101 ? -25.113 0.045 -0.039 1.00 84.75 101 SER A O 1
ATOM 799 N N . THR A 1 102 ? -24.134 -0.143 -2.051 1.00 87.88 102 THR A N 1
ATOM 800 C CA . THR A 1 102 ? -24.712 -1.457 -2.384 1.00 87.88 102 THR A CA 1
ATOM 801 C C . THR A 1 102 ? -23.641 -2.536 -2.525 1.00 87.88 102 THR A C 1
ATOM 803 O O . THR A 1 102 ? -22.457 -2.252 -2.722 1.00 87.88 102 THR A O 1
ATOM 806 N N . ILE A 1 103 ? -24.050 -3.806 -2.445 1.00 91.50 103 ILE A N 1
ATOM 807 C CA . ILE A 1 103 ? -23.135 -4.946 -2.612 1.00 91.50 103 ILE A CA 1
ATOM 808 C C . ILE A 1 103 ? -22.484 -4.912 -4.002 1.00 91.50 103 ILE A C 1
ATOM 810 O O . ILE A 1 103 ? -21.284 -5.157 -4.124 1.00 91.50 103 ILE A O 1
ATOM 814 N N . GLU A 1 104 ? -23.247 -4.552 -5.033 1.00 92.06 104 GLU A N 1
ATOM 815 C CA . GLU A 1 104 ? -22.793 -4.434 -6.418 1.00 92.06 104 GLU A CA 1
ATOM 816 C C . GLU A 1 104 ? -21.768 -3.310 -6.577 1.00 92.06 104 GLU A C 1
ATOM 818 O O . GLU A 1 104 ? -20.719 -3.520 -7.185 1.00 92.06 104 GLU A O 1
ATOM 823 N N . GLN A 1 105 ? -22.021 -2.141 -5.980 1.00 88.56 105 GLN A N 1
ATOM 824 C CA . GLN A 1 105 ? -21.070 -1.028 -6.006 1.00 88.56 105 GLN A CA 1
ATOM 825 C C . GLN A 1 105 ? -19.764 -1.396 -5.296 1.00 88.56 105 GLN A C 1
ATOM 827 O O . GLN A 1 105 ? -18.681 -1.159 -5.823 1.00 88.56 105 GLN A O 1
ATOM 832 N N . ARG A 1 106 ? -19.847 -2.066 -4.142 1.00 89.31 106 ARG A N 1
ATOM 833 C CA . ARG A 1 106 ? -18.661 -2.530 -3.405 1.00 89.31 106 ARG A CA 1
ATOM 834 C C . ARG A 1 106 ? -17.876 -3.578 -4.184 1.00 89.31 106 ARG A C 1
ATOM 836 O O . ARG A 1 106 ? -16.646 -3.560 -4.153 1.00 89.31 106 ARG A O 1
ATOM 843 N N . ALA A 1 107 ? -18.557 -4.493 -4.874 1.00 91.44 107 ALA A N 1
ATOM 844 C CA . ALA A 1 107 ? -17.912 -5.452 -5.767 1.00 91.44 107 ALA A CA 1
ATOM 845 C C . ALA A 1 107 ? -17.189 -4.727 -6.912 1.00 91.44 107 ALA A C 1
ATOM 847 O O . ALA A 1 107 ? -16.009 -4.974 -7.149 1.00 91.44 107 ALA A O 1
ATOM 848 N N . ARG A 1 108 ? -17.854 -3.751 -7.537 1.00 91.19 108 ARG A N 1
ATOM 849 C CA . ARG A 1 108 ? -17.285 -2.943 -8.617 1.00 91.19 108 ARG A CA 1
ATOM 850 C C . ARG A 1 108 ? -16.051 -2.151 -8.185 1.00 91.19 108 ARG A C 1
ATOM 852 O O . ARG A 1 108 ? -15.035 -2.172 -8.878 1.00 91.19 108 ARG A O 1
ATOM 859 N N . THR A 1 109 ? -16.102 -1.500 -7.026 1.00 90.62 109 THR A N 1
ATOM 860 C CA . THR A 1 109 ? -14.949 -0.788 -6.462 1.00 90.62 109 THR A CA 1
ATOM 861 C C . THR A 1 109 ? -13.778 -1.740 -6.225 1.00 90.62 109 THR A C 1
ATOM 863 O O . THR A 1 109 ? -12.641 -1.426 -6.573 1.00 90.62 109 THR A O 1
ATOM 866 N N . ARG A 1 110 ? -14.037 -2.937 -5.682 1.00 91.56 110 ARG A N 1
ATOM 867 C CA . ARG A 1 110 ? -12.995 -3.951 -5.460 1.00 91.56 110 ARG A CA 1
ATOM 868 C C . ARG A 1 110 ? -12.372 -4.444 -6.765 1.00 91.56 110 ARG A C 1
ATOM 870 O O . ARG A 1 110 ? -11.152 -4.578 -6.806 1.00 91.56 110 ARG A O 1
ATOM 877 N N . ASP A 1 111 ? -13.160 -4.633 -7.823 1.00 93.25 111 ASP A N 1
ATOM 878 C CA . ASP A 1 111 ? -12.641 -4.989 -9.151 1.00 93.25 111 ASP A CA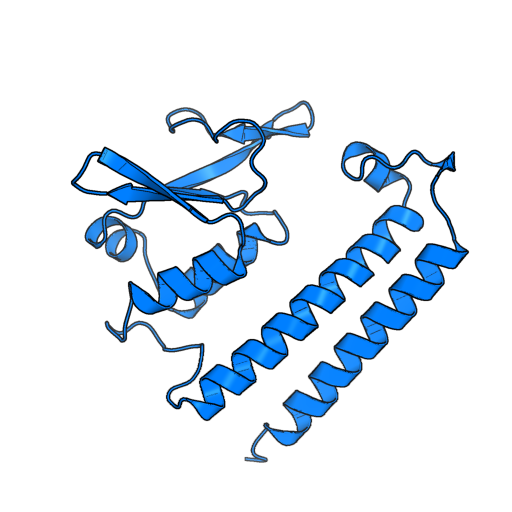 1
ATOM 879 C C . ASP A 1 111 ? -11.650 -3.936 -9.661 1.00 93.25 111 ASP A C 1
ATOM 881 O O . ASP A 1 111 ? -10.543 -4.268 -10.093 1.00 93.25 111 ASP A O 1
ATOM 885 N N . ILE A 1 112 ? -12.018 -2.655 -9.566 1.00 93.50 112 ILE A N 1
ATOM 886 C CA . ILE A 1 112 ? -11.160 -1.542 -9.989 1.00 93.50 112 ILE A CA 1
ATOM 887 C C . ILE A 1 112 ? -9.877 -1.501 -9.153 1.00 93.50 112 ILE A C 1
ATOM 889 O O . ILE A 1 112 ? -8.782 -1.412 -9.710 1.00 93.50 112 ILE A O 1
ATOM 893 N N . LEU A 1 113 ? -9.987 -1.603 -7.825 1.00 92.12 113 LEU A N 1
ATOM 894 C CA . LEU A 1 113 ? -8.828 -1.580 -6.928 1.00 92.12 113 LEU A CA 1
ATOM 895 C C . LEU A 1 113 ? -7.886 -2.767 -7.163 1.00 92.12 113 LEU A C 1
ATOM 897 O O . LEU A 1 113 ? -6.669 -2.591 -7.092 1.00 92.12 113 LEU A O 1
ATOM 901 N N . SER A 1 114 ? -8.430 -3.947 -7.476 1.00 93.38 114 SER A N 1
ATOM 902 C CA . SER A 1 114 ? -7.643 -5.135 -7.811 1.00 93.38 114 SER A CA 1
ATOM 903 C C . SER A 1 114 ? -6.835 -4.912 -9.088 1.00 93.38 114 SER A C 1
ATOM 905 O O . SER A 1 114 ? -5.615 -5.065 -9.080 1.00 93.38 114 SER A O 1
ATOM 907 N N . VAL A 1 115 ? -7.487 -4.471 -10.170 1.00 95.94 115 VAL A N 1
ATOM 908 C CA . VAL A 1 115 ? -6.812 -4.217 -11.456 1.00 95.94 115 VAL A CA 1
ATOM 909 C C . VAL A 1 115 ? -5.801 -3.074 -11.341 1.00 95.94 115 VAL A C 1
ATOM 911 O O . VAL A 1 115 ? -4.728 -3.137 -11.940 1.00 95.94 115 VAL A O 1
ATOM 914 N N . LEU A 1 116 ? -6.093 -2.048 -10.536 1.00 94.62 116 LEU A N 1
ATOM 915 C CA . LEU A 1 116 ? -5.145 -0.971 -10.249 1.00 94.62 116 LEU A CA 1
ATOM 916 C C . LEU A 1 116 ? -3.925 -1.483 -9.469 1.00 94.62 116 LEU A C 1
ATOM 918 O O . LEU A 1 116 ? -2.805 -1.032 -9.712 1.00 94.62 116 LEU A O 1
ATOM 922 N N . GLY A 1 117 ? -4.128 -2.423 -8.542 1.00 92.94 117 GLY A N 1
ATOM 923 C CA . GLY A 1 117 ? -3.053 -3.136 -7.856 1.00 92.94 117 GLY A CA 1
ATOM 924 C C . GLY A 1 117 ? -2.107 -3.816 -8.844 1.00 92.94 117 GLY A C 1
ATOM 925 O O . GLY A 1 117 ? -0.905 -3.551 -8.809 1.00 92.94 117 GLY A O 1
ATOM 926 N N . ASP A 1 118 ? -2.659 -4.592 -9.777 1.00 95.56 118 ASP A N 1
ATOM 927 C CA . ASP A 1 118 ? -1.889 -5.270 -10.825 1.00 95.56 118 ASP A CA 1
ATOM 928 C C . ASP A 1 118 ? -1.168 -4.277 -11.743 1.00 95.56 118 ASP A C 1
ATOM 930 O O . ASP A 1 118 ? 0.007 -4.458 -12.069 1.00 95.56 118 ASP A O 1
ATOM 934 N N . ALA A 1 119 ? -1.841 -3.191 -12.136 1.00 97.00 119 ALA A N 1
ATOM 935 C CA . ALA A 1 119 ? -1.243 -2.144 -12.957 1.00 97.00 119 ALA A CA 1
ATOM 936 C C . ALA A 1 119 ? -0.006 -1.555 -12.265 1.00 97.00 119 ALA A C 1
ATOM 938 O O . ALA A 1 119 ? 1.054 -1.448 -12.877 1.00 97.00 119 ALA A O 1
ATOM 939 N N . ILE A 1 120 ? -0.098 -1.247 -10.971 1.00 94.75 120 ILE A N 1
ATOM 940 C CA . ILE A 1 120 ? 1.031 -0.721 -10.195 1.00 94.75 120 ILE A CA 1
ATOM 941 C C . ILE A 1 120 ? 2.201 -1.711 -10.146 1.00 94.75 120 ILE A C 1
ATOM 943 O O . ILE A 1 120 ? 3.351 -1.283 -10.248 1.00 94.75 120 ILE A O 1
ATOM 947 N N . VAL A 1 121 ? 1.941 -3.018 -10.039 1.00 94.94 121 VAL A N 1
ATOM 948 C CA . VAL A 1 121 ? 2.999 -4.043 -10.097 1.00 94.94 121 VAL A CA 1
ATOM 949 C C . VAL A 1 121 ? 3.736 -3.989 -11.437 1.00 94.94 121 VAL A C 1
ATOM 951 O O . VAL A 1 121 ? 4.968 -3.937 -11.457 1.00 94.94 121 VAL A O 1
ATOM 954 N N . TRP A 1 122 ? 3.009 -3.928 -12.554 1.00 97.94 122 TRP A N 1
ATOM 955 C CA . TRP A 1 122 ? 3.619 -3.819 -13.883 1.00 97.94 122 TRP A CA 1
ATOM 956 C C . TRP A 1 122 ? 4.331 -2.483 -14.108 1.00 97.94 122 TRP A C 1
ATOM 958 O O . TRP A 1 122 ? 5.416 -2.470 -14.685 1.00 97.94 122 TRP A O 1
ATOM 968 N N . GLY A 1 123 ? 3.786 -1.376 -13.603 1.00 97.06 123 GLY A N 1
ATOM 969 C CA . GLY A 1 123 ? 4.441 -0.067 -13.643 1.00 97.06 123 GLY A CA 1
ATOM 970 C C . GLY A 1 123 ? 5.759 -0.057 -12.864 1.00 97.06 123 GLY A C 1
ATOM 971 O O . GLY A 1 123 ? 6.771 0.423 -13.370 1.00 97.06 123 GLY A O 1
ATOM 972 N N . ASN A 1 124 ? 5.785 -0.666 -11.673 1.00 95.19 124 ASN A N 1
ATOM 973 C CA . ASN A 1 124 ? 7.018 -0.849 -10.907 1.00 95.19 124 ASN A CA 1
ATOM 974 C C . ASN A 1 124 ? 8.019 -1.726 -11.661 1.00 95.19 124 ASN A C 1
ATOM 976 O O . ASN A 1 124 ? 9.192 -1.376 -11.721 1.00 95.19 124 ASN A O 1
ATOM 980 N N . CYS A 1 125 ? 7.571 -2.832 -12.263 1.00 97.00 125 CYS A N 1
ATOM 981 C CA . CYS A 1 125 ? 8.431 -3.691 -13.078 1.00 97.00 125 CYS A CA 1
ATOM 982 C C . CYS A 1 125 ? 9.048 -2.913 -14.253 1.00 97.00 125 CYS A C 1
ATOM 984 O O . CYS A 1 125 ? 10.257 -2.986 -14.470 1.00 97.00 125 CYS A O 1
ATOM 986 N N . ALA A 1 126 ? 8.255 -2.106 -14.960 1.00 97.69 126 ALA A N 1
ATOM 987 C CA . ALA A 1 126 ? 8.763 -1.249 -16.024 1.00 97.69 126 ALA A CA 1
ATOM 988 C C . ALA A 1 126 ? 9.847 -0.295 -15.503 1.00 97.69 126 ALA A C 1
ATOM 990 O O . ALA A 1 126 ? 10.954 -0.277 -16.038 1.00 97.69 126 ALA A O 1
ATOM 991 N N . LEU A 1 127 ? 9.552 0.414 -14.408 1.00 96.62 127 LEU A N 1
ATOM 992 C CA . LEU A 1 127 ? 10.449 1.387 -13.792 1.00 96.62 127 LEU A CA 1
ATOM 993 C C . LEU A 1 127 ? 11.785 0.761 -13.363 1.00 96.62 127 LEU A C 1
ATOM 995 O O . LEU A 1 127 ? 12.838 1.254 -13.768 1.00 96.62 127 LEU A O 1
ATOM 999 N N . ILE A 1 128 ? 11.757 -0.344 -12.603 1.00 96.81 128 ILE A N 1
ATOM 1000 C CA . ILE A 1 128 ? 12.982 -0.966 -12.063 1.00 96.81 128 ILE A CA 1
ATOM 1001 C C . ILE A 1 128 ? 13.890 -1.554 -13.143 1.00 96.81 128 ILE A C 1
ATOM 1003 O O . ILE A 1 128 ? 15.087 -1.707 -12.915 1.00 96.81 128 ILE A O 1
ATOM 1007 N N . HIS A 1 129 ? 13.335 -1.905 -14.306 1.00 97.81 129 HIS A N 1
ATOM 1008 C CA . HIS A 1 129 ? 14.104 -2.412 -15.439 1.00 97.81 129 HIS A CA 1
ATOM 1009 C C . HIS A 1 129 ? 14.563 -1.307 -16.403 1.00 97.81 129 HIS A C 1
ATOM 1011 O O . HIS A 1 129 ? 15.377 -1.602 -17.277 1.00 97.81 129 HIS A O 1
ATOM 1017 N N . SER A 1 130 ? 14.068 -0.069 -16.268 1.00 96.88 130 SER A N 1
ATOM 1018 C CA . SER A 1 130 ? 14.416 1.055 -17.154 1.00 96.88 130 SER A CA 1
ATOM 1019 C C . SER A 1 130 ? 15.279 2.144 -16.516 1.00 96.88 130 SER A C 1
ATOM 1021 O O . SER A 1 130 ? 15.963 2.857 -17.245 1.00 96.88 130 SER A O 1
ATOM 1023 N N . ASP A 1 131 ? 15.237 2.306 -15.191 1.00 95.12 131 ASP A N 1
ATOM 1024 C CA . ASP A 1 131 ? 15.917 3.400 -14.490 1.00 95.12 131 ASP A CA 1
ATOM 1025 C C . ASP A 1 131 ? 16.981 2.856 -13.515 1.00 95.12 131 ASP A C 1
ATOM 1027 O O . ASP A 1 131 ? 16.642 2.222 -12.517 1.00 95.12 131 ASP A O 1
ATOM 1031 N N . PRO A 1 132 ? 18.285 3.092 -13.749 1.00 92.38 132 PRO A N 1
ATOM 1032 C CA . PRO A 1 132 ? 19.349 2.634 -12.854 1.00 92.38 132 PRO A CA 1
ATOM 1033 C C . PRO A 1 132 ? 19.256 3.175 -11.419 1.00 92.38 132 PRO A C 1
ATOM 1035 O O . PRO A 1 132 ? 19.767 2.531 -10.497 1.00 92.38 132 PRO A O 1
ATOM 1038 N N . SER A 1 133 ? 18.602 4.324 -11.197 1.00 90.44 133 SER A N 1
ATOM 1039 C CA . SER A 1 133 ? 18.456 4.932 -9.865 1.00 90.44 133 SER A CA 1
ATOM 1040 C C . SER A 1 133 ? 17.670 4.043 -8.892 1.00 90.44 133 SER A C 1
ATOM 1042 O O . SER A 1 133 ? 17.862 4.115 -7.671 1.00 90.44 133 SER A O 1
ATOM 1044 N N . THR A 1 134 ? 16.854 3.126 -9.422 1.00 92.88 134 THR A N 1
ATOM 1045 C CA . THR A 1 134 ? 16.066 2.185 -8.624 1.00 92.88 134 THR A CA 1
ATOM 1046 C C . THR A 1 134 ? 16.897 1.078 -7.994 1.00 92.88 134 THR A C 1
ATOM 1048 O O . THR A 1 134 ? 16.398 0.380 -7.112 1.00 92.88 134 THR A O 1
ATOM 1051 N N . SER A 1 135 ? 18.154 0.885 -8.407 1.00 90.25 135 SER A N 1
ATOM 1052 C CA . SER A 1 135 ? 19.024 -0.188 -7.891 1.00 90.25 135 SER A CA 1
ATOM 1053 C C . SER A 1 135 ? 19.180 -0.127 -6.366 1.00 90.25 135 SER A C 1
ATOM 1055 O O . SER A 1 135 ? 19.309 -1.152 -5.704 1.00 90.25 135 SER A O 1
ATOM 1057 N N . SER A 1 136 ? 1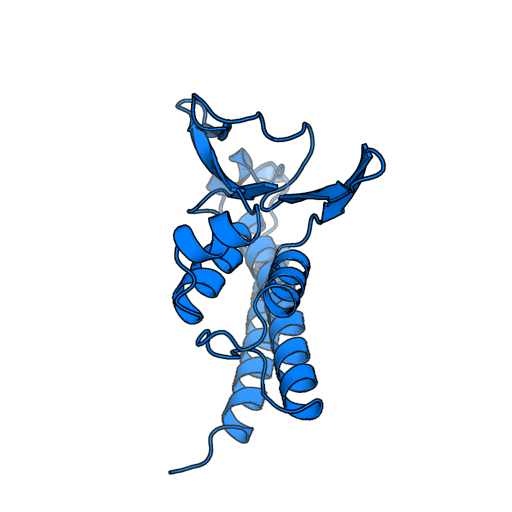9.103 1.082 -5.800 1.00 85.44 136 SER A N 1
ATOM 1058 C CA . SER A 1 136 ? 19.189 1.348 -4.359 1.00 85.44 136 SER A CA 1
ATOM 1059 C C . SER A 1 136 ? 18.085 0.690 -3.519 1.00 85.44 136 SER A C 1
ATOM 1061 O O . SER A 1 136 ? 18.302 0.434 -2.338 1.00 85.44 136 SER A O 1
ATOM 1063 N N . TRP A 1 137 ? 16.918 0.401 -4.106 1.00 85.19 137 TRP A N 1
ATOM 1064 C CA . TRP A 1 137 ? 15.754 -0.126 -3.379 1.00 85.19 137 TRP A CA 1
ATOM 1065 C C . TRP A 1 137 ? 15.069 -1.321 -4.052 1.00 85.19 137 TRP A C 1
ATOM 1067 O O . TRP A 1 137 ? 14.344 -2.058 -3.392 1.00 85.19 137 TRP A O 1
ATOM 1077 N N . SER A 1 138 ? 15.280 -1.532 -5.352 1.00 89.50 138 SER A N 1
ATOM 1078 C CA . SER A 1 138 ? 14.649 -2.625 -6.109 1.00 89.50 138 SER A CA 1
ATOM 1079 C C . SER A 1 138 ? 15.361 -3.969 -5.949 1.00 89.50 138 SER A C 1
ATOM 1081 O O . SER A 1 138 ? 14.790 -5.003 -6.284 1.00 89.50 138 SER A O 1
ATOM 1083 N N . GLY A 1 139 ? 16.611 -3.966 -5.472 1.00 88.38 139 GLY A N 1
ATOM 1084 C CA . GLY A 1 139 ? 17.452 -5.163 -5.391 1.00 88.38 139 GLY A CA 1
ATOM 1085 C C . GLY A 1 139 ? 18.003 -5.641 -6.741 1.00 88.38 139 GLY A C 1
ATOM 1086 O O . GLY A 1 139 ? 18.745 -6.621 -6.775 1.00 88.38 139 GLY A O 1
ATOM 1087 N N . LEU A 1 140 ? 17.682 -4.958 -7.846 1.00 93.31 140 LEU A N 1
ATOM 1088 C CA . LEU A 1 140 ? 18.257 -5.233 -9.161 1.00 93.31 140 LEU A CA 1
ATOM 1089 C C . LEU A 1 140 ? 19.578 -4.480 -9.320 1.00 93.31 140 LEU A C 1
ATOM 1091 O O . LEU A 1 140 ? 19.671 -3.289 -9.029 1.00 93.31 140 LEU A O 1
ATOM 1095 N N . THR A 1 141 ? 20.597 -5.164 -9.837 1.00 93.56 141 THR A N 1
ATOM 1096 C CA . THR A 1 141 ? 21.804 -4.499 -10.335 1.00 93.56 141 THR A CA 1
ATOM 1097 C C . THR A 1 141 ? 21.536 -3.907 -11.722 1.00 93.56 141 THR A C 1
ATOM 1099 O O . THR A 1 141 ? 20.715 -4.455 -12.462 1.00 93.56 141 THR A O 1
ATOM 1102 N N . PRO A 1 142 ? 22.279 -2.870 -12.154 1.00 91.88 142 PRO A N 1
ATOM 1103 C CA . PRO A 1 142 ? 22.150 -2.338 -13.514 1.00 91.88 142 PRO A CA 1
ATOM 1104 C C . PRO A 1 142 ? 22.337 -3.402 -14.607 1.00 91.88 142 PRO A C 1
ATOM 1106 O O . PRO A 1 142 ? 21.689 -3.357 -15.643 1.00 91.88 142 PRO A O 1
ATOM 1109 N N . SER A 1 143 ? 23.180 -4.410 -14.362 1.00 94.00 143 SER A N 1
ATOM 1110 C CA . SER A 1 143 ? 23.386 -5.540 -15.279 1.00 94.00 143 SER A CA 1
ATOM 1111 C C . SER A 1 143 ? 22.206 -6.516 -15.362 1.00 94.00 143 SER A C 1
ATOM 1113 O O . SER A 1 143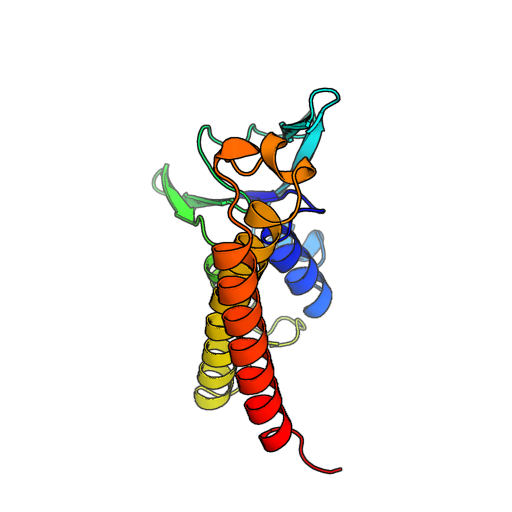 ? 22.107 -7.252 -16.338 1.00 94.00 143 SER A O 1
ATOM 1115 N N . ALA A 1 144 ? 21.331 -6.544 -14.353 1.00 95.62 144 ALA A N 1
ATOM 1116 C CA . ALA A 1 144 ? 20.113 -7.353 -14.334 1.00 95.62 144 ALA A CA 1
ATOM 1117 C C . ALA A 1 144 ? 18.896 -6.605 -14.915 1.00 95.62 144 ALA A C 1
ATOM 1119 O O . ALA A 1 144 ? 17.826 -7.194 -15.095 1.00 95.62 144 ALA A O 1
ATOM 1120 N N . GLN A 1 145 ? 19.036 -5.309 -15.210 1.00 96.81 145 GLN A N 1
ATOM 1121 C CA . GLN A 1 145 ? 18.002 -4.533 -15.887 1.00 96.81 145 GLN A CA 1
ATOM 1122 C C . GLN A 1 145 ? 17.840 -4.992 -17.342 1.00 96.81 145 GLN A C 1
ATOM 1124 O O . GLN A 1 145 ? 18.772 -5.483 -17.976 1.00 96.81 145 GLN A O 1
ATOM 1129 N N . SER A 1 146 ? 16.624 -4.864 -17.876 1.00 97.81 146 SER A N 1
ATOM 1130 C CA . SER A 1 146 ? 16.262 -5.420 -19.182 1.00 97.81 146 SER A CA 1
ATOM 1131 C C . SER A 1 146 ? 15.299 -4.484 -19.898 1.00 97.81 146 SER A C 1
ATOM 1133 O O . SER A 1 146 ? 14.132 -4.369 -19.524 1.00 97.81 146 SER A O 1
ATOM 1135 N N . ALA A 1 147 ? 15.777 -3.841 -20.965 1.00 97.25 147 ALA A N 1
ATOM 1136 C CA . ALA A 1 147 ? 14.965 -2.924 -21.762 1.00 97.25 147 ALA A CA 1
ATOM 1137 C C . ALA A 1 147 ? 13.741 -3.621 -22.383 1.00 97.25 147 ALA A C 1
ATOM 1139 O O . ALA A 1 147 ? 12.665 -3.034 -22.464 1.00 97.25 147 ALA A O 1
ATOM 1140 N N . THR A 1 148 ? 13.873 -4.889 -22.786 1.00 98.25 148 THR A N 1
ATOM 1141 C CA . THR A 1 148 ? 12.750 -5.665 -23.333 1.00 98.25 148 THR A CA 1
ATOM 1142 C C . THR A 1 148 ? 11.699 -5.954 -22.266 1.00 98.25 148 THR A C 1
ATOM 1144 O O . THR A 1 148 ? 10.509 -5.785 -22.534 1.00 98.25 148 THR A O 1
ATOM 1147 N N . THR A 1 149 ? 12.124 -6.307 -21.048 1.00 98.06 149 THR A N 1
ATOM 1148 C CA . THR A 1 149 ? 11.223 -6.484 -19.899 1.00 98.06 149 THR A CA 1
ATOM 1149 C C . THR A 1 149 ? 10.521 -5.177 -19.552 1.00 98.06 149 THR A C 1
ATOM 1151 O O . THR A 1 149 ? 9.309 -5.180 -19.360 1.00 98.06 149 THR A O 1
ATOM 1154 N N . ALA A 1 150 ? 11.246 -4.054 -19.540 1.00 98.00 150 ALA A N 1
ATOM 1155 C CA . ALA A 1 150 ? 10.660 -2.747 -19.268 1.00 98.00 150 ALA A CA 1
ATOM 1156 C C . ALA A 1 150 ? 9.565 -2.381 -20.285 1.00 98.00 150 ALA A C 1
ATOM 1158 O O . ALA A 1 150 ? 8.480 -1.944 -19.903 1.00 98.00 150 ALA A O 1
ATOM 1159 N N . ILE A 1 151 ? 9.816 -2.617 -21.578 1.00 98.44 151 ILE A N 1
ATOM 1160 C CA . ILE A 1 151 ? 8.842 -2.364 -22.648 1.00 98.44 151 ILE A CA 1
ATOM 1161 C C . ILE A 1 151 ? 7.601 -3.259 -22.502 1.00 98.44 151 ILE A C 1
ATOM 1163 O O . ILE A 1 151 ? 6.483 -2.761 -22.642 1.00 98.44 151 ILE A O 1
ATOM 1167 N N . ASP A 1 152 ? 7.765 -4.560 -22.235 1.00 98.50 152 ASP A N 1
ATOM 1168 C CA . ASP A 1 152 ? 6.626 -5.476 -22.049 1.00 98.50 152 ASP A CA 1
ATOM 1169 C C . ASP A 1 152 ? 5.798 -5.109 -20.811 1.00 98.50 152 ASP A C 1
ATOM 1171 O O . ASP A 1 152 ? 4.573 -4.988 -20.888 1.00 98.50 152 ASP A O 1
ATOM 1175 N N . ALA A 1 153 ? 6.465 -4.842 -19.687 1.00 98.44 153 ALA A N 1
ATOM 1176 C CA . ALA A 1 153 ? 5.818 -4.417 -18.454 1.00 98.44 153 ALA A CA 1
ATOM 1177 C C . ALA A 1 153 ? 5.044 -3.103 -18.644 1.00 98.44 153 ALA A C 1
ATOM 1179 O O . ALA A 1 153 ? 3.893 -3.003 -18.217 1.00 98.44 153 ALA A O 1
ATOM 1180 N N . ASN A 1 154 ? 5.609 -2.131 -19.370 1.00 98.19 154 ASN A N 1
ATOM 1181 C CA . ASN A 1 154 ? 4.925 -0.872 -19.656 1.00 98.19 154 ASN A CA 1
ATOM 1182 C C . ASN A 1 154 ? 3.675 -1.075 -20.531 1.00 98.19 154 ASN A C 1
ATOM 1184 O O . ASN A 1 154 ? 2.636 -0.464 -20.286 1.00 98.19 154 ASN A O 1
ATOM 1188 N N . LYS A 1 155 ? 3.727 -1.982 -21.517 1.00 98.38 155 LYS A N 1
ATOM 1189 C CA . LYS A 1 155 ? 2.538 -2.352 -22.307 1.00 98.38 155 LYS A CA 1
ATOM 1190 C C . LYS A 1 155 ? 1.444 -2.951 -21.424 1.00 98.38 155 LYS A C 1
ATOM 1192 O O . LYS A 1 155 ? 0.283 -2.574 -21.554 1.00 98.38 155 LYS A O 1
ATOM 1197 N N . ARG A 1 156 ? 1.796 -3.859 -20.507 1.00 98.38 156 ARG A N 1
ATOM 1198 C CA . ARG A 1 156 ? 0.838 -4.471 -19.566 1.00 98.38 156 ARG A CA 1
ATOM 1199 C C . ARG A 1 156 ? 0.220 -3.439 -18.631 1.00 98.38 156 ARG A C 1
ATOM 1201 O O . ARG A 1 156 ? -0.994 -3.454 -18.452 1.00 98.38 156 ARG A O 1
ATOM 1208 N N . PHE A 1 157 ? 1.034 -2.530 -18.097 1.00 98.25 157 PHE A N 1
ATOM 1209 C CA . PHE A 1 157 ? 0.574 -1.406 -17.287 1.00 98.25 157 PHE A CA 1
ATOM 1210 C C . PHE A 1 157 ? -0.492 -0.584 -18.022 1.00 98.25 157 PHE A C 1
ATOM 1212 O O . PHE A 1 157 ? -1.608 -0.448 -17.521 1.00 98.25 157 PHE A O 1
ATOM 1219 N N . HIS A 1 158 ? -0.196 -0.117 -19.239 1.00 98.12 158 HIS A N 1
ATOM 1220 C CA . HIS A 1 158 ? -1.147 0.672 -20.025 1.00 98.12 158 HIS A CA 1
ATOM 1221 C C . HIS A 1 158 ? -2.409 -0.109 -20.403 1.00 98.12 158 HIS A C 1
ATOM 1223 O O . HIS A 1 158 ? -3.502 0.433 -20.286 1.00 98.12 158 HIS A O 1
ATOM 1229 N N . ASN A 1 159 ? -2.296 -1.389 -20.768 1.00 98.25 159 ASN A N 1
ATOM 1230 C CA . ASN A 1 159 ? -3.468 -2.218 -21.071 1.00 98.25 159 ASN A CA 1
ATOM 1231 C C . ASN A 1 159 ? -4.428 -2.332 -19.874 1.00 98.25 159 ASN A C 1
ATOM 1233 O O . ASN A 1 159 ? -5.646 -2.314 -20.051 1.00 98.25 159 ASN A O 1
ATOM 1237 N N . LEU A 1 160 ? -3.892 -2.452 -18.654 1.00 97.94 160 LEU A N 1
ATOM 1238 C CA . LEU A 1 160 ? -4.702 -2.503 -17.436 1.00 97.94 160 LEU A CA 1
ATOM 1239 C C . LEU A 1 160 ? -5.338 -1.145 -17.123 1.00 97.94 160 LEU A C 1
ATOM 1241 O O . LEU A 1 160 ? -6.506 -1.111 -16.741 1.00 97.94 160 LEU A O 1
ATOM 1245 N N . LEU A 1 161 ? -4.623 -0.036 -17.342 1.00 96.69 161 LEU A N 1
ATOM 1246 C CA . LEU A 1 161 ? -5.200 1.303 -17.197 1.00 96.69 161 LEU A CA 1
ATOM 1247 C C . LEU A 1 161 ? -6.332 1.552 -18.198 1.00 96.69 161 LEU A C 1
ATOM 1249 O O . LEU A 1 161 ? -7.412 1.953 -17.781 1.00 96.69 161 LEU A O 1
ATOM 1253 N N . SER A 1 162 ? -6.149 1.216 -19.477 1.00 96.50 162 SER A N 1
ATOM 1254 C CA . SER A 1 162 ? -7.212 1.347 -20.484 1.00 96.50 162 SER A CA 1
ATOM 1255 C C . SER A 1 162 ? -8.430 0.475 -20.167 1.00 96.50 162 SER A C 1
ATOM 1257 O O . SER A 1 162 ? -9.567 0.857 -20.436 1.00 96.50 162 SER A O 1
ATOM 1259 N N . LYS A 1 163 ? -8.222 -0.694 -19.547 1.00 95.00 163 LYS A N 1
ATOM 1260 C CA . LYS A 1 163 ? -9.320 -1.529 -19.044 1.00 95.00 163 LYS A CA 1
ATOM 1261 C C . LYS A 1 163 ? -10.094 -0.832 -17.918 1.00 95.00 163 LYS A C 1
ATOM 1263 O O . LYS A 1 163 ? -11.319 -0.907 -17.919 1.00 95.00 163 LYS A O 1
ATOM 1268 N N . ILE A 1 164 ? -9.404 -0.166 -16.988 1.00 94.81 164 ILE A N 1
ATOM 1269 C CA . ILE A 1 164 ? -10.035 0.634 -15.924 1.00 94.81 164 ILE A CA 1
ATOM 1270 C C . ILE A 1 164 ? -10.773 1.842 -16.520 1.00 94.81 164 ILE A C 1
ATOM 1272 O O . ILE A 1 164 ? -11.903 2.106 -16.130 1.00 94.81 164 ILE A O 1
ATOM 1276 N N . GLU A 1 165 ? -10.189 2.549 -17.486 1.00 93.81 165 GLU A N 1
ATOM 1277 C CA . GLU A 1 165 ? -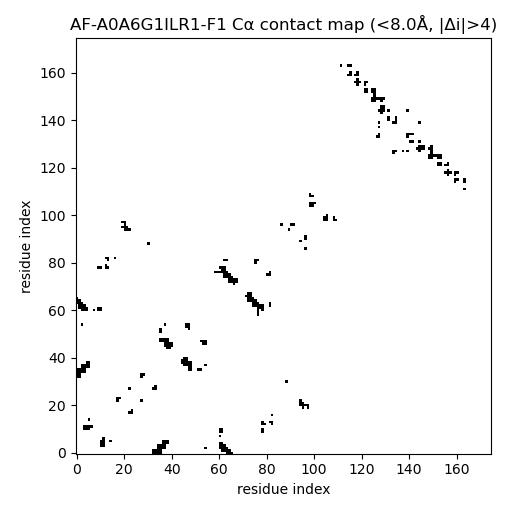10.842 3.680 -18.164 1.00 93.81 165 GLU A CA 1
ATOM 1278 C C . GLU A 1 165 ? -12.156 3.248 -18.825 1.00 93.81 165 GLU A C 1
ATOM 1280 O O . GLU A 1 165 ? -13.209 3.800 -18.518 1.00 93.81 165 GLU A O 1
ATOM 1285 N N . ALA A 1 166 ? -12.129 2.174 -19.621 1.00 92.25 166 ALA A N 1
ATOM 1286 C CA . ALA A 1 166 ? -13.321 1.624 -20.271 1.00 92.25 166 ALA A CA 1
ATOM 1287 C C . ALA A 1 166 ? -14.385 1.117 -19.279 1.00 92.25 166 ALA A C 1
ATOM 1289 O O . ALA A 1 166 ? -15.555 0.938 -19.631 1.00 92.25 166 ALA A O 1
ATOM 1290 N N . TRP A 1 167 ? -13.980 0.807 -18.049 1.00 91.06 167 TRP A N 1
ATOM 1291 C CA . TRP A 1 167 ? -14.883 0.467 -16.960 1.00 91.06 167 TRP A CA 1
ATOM 1292 C C . TRP A 1 167 ? -15.548 1.713 -16.386 1.00 91.06 167 TRP A C 1
ATOM 1294 O O . TRP A 1 167 ? -16.771 1.738 -16.300 1.00 91.06 167 TRP A O 1
ATOM 1304 N N . CYS A 1 168 ? -14.764 2.740 -16.071 1.00 86.94 168 CYS A N 1
ATOM 1305 C CA . CYS A 1 168 ? -15.263 3.992 -15.520 1.00 86.94 168 CYS A CA 1
ATOM 1306 C C . CYS A 1 168 ? -16.145 4.764 -16.513 1.00 86.94 168 CYS A C 1
ATOM 1308 O O . CYS A 1 168 ? -17.157 5.319 -16.103 1.00 86.9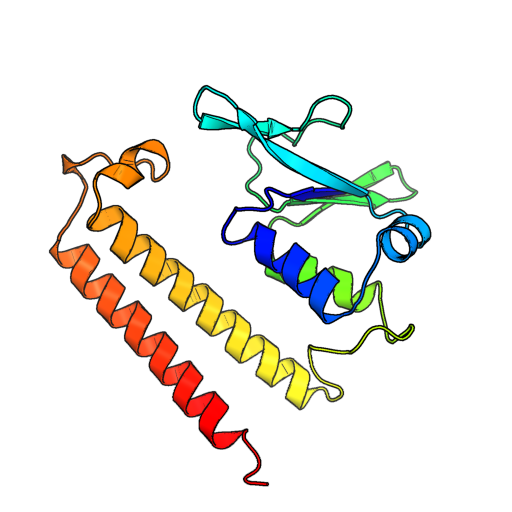4 168 CYS A O 1
ATOM 1310 N N . GLU A 1 169 ? -15.827 4.765 -17.812 1.00 85.69 169 GLU A N 1
ATOM 1311 C CA . GLU A 1 169 ? -16.633 5.437 -18.848 1.00 85.69 169 GLU A CA 1
ATOM 1312 C C . GLU A 1 169 ? -18.089 4.956 -18.889 1.00 85.69 169 GLU A C 1
ATOM 1314 O O . GLU A 1 169 ? -18.994 5.738 -19.167 1.00 85.69 169 GLU A O 1
ATOM 1319 N N . LYS A 1 170 ? -18.326 3.675 -18.593 1.00 72.00 170 LYS A N 1
ATOM 1320 C CA . LYS A 1 170 ? -19.673 3.085 -18.571 1.00 72.00 170 LYS A CA 1
ATOM 1321 C C . LYS A 1 170 ? -20.464 3.449 -17.316 1.00 72.00 170 LYS A C 1
ATOM 1323 O O . LYS A 1 170 ? -21.684 3.318 -17.322 1.00 72.00 170 LYS A O 1
ATOM 1328 N N . ASP A 1 171 ? -19.765 3.884 -16.271 1.00 65.06 171 ASP A N 1
ATOM 1329 C CA . ASP A 1 171 ? -20.316 4.143 -14.942 1.00 65.06 171 ASP A CA 1
ATOM 1330 C C . ASP A 1 171 ? -20.559 5.652 -14.703 1.00 65.06 171 ASP A C 1
ATOM 1332 O O . ASP A 1 171 ? -21.266 6.026 -13.766 1.00 65.06 171 ASP A O 1
ATOM 1336 N N . VAL A 1 172 ? -20.035 6.538 -15.565 1.00 54.84 172 VAL A N 1
ATOM 1337 C CA . VAL A 1 172 ? -20.376 7.970 -15.554 1.00 54.84 172 VAL A CA 1
ATOM 1338 C C . VAL A 1 172 ? -21.784 8.146 -16.120 1.00 54.84 172 VAL A C 1
ATOM 1340 O O . VAL A 1 172 ? -22.000 8.098 -17.331 1.00 54.84 172 VAL A O 1
ATOM 1343 N N . VAL A 1 173 ? -22.755 8.385 -15.237 1.00 50.56 173 VAL A N 1
ATOM 1344 C CA . VAL A 1 173 ? -24.061 8.923 -15.634 1.00 50.56 173 VAL A CA 1
ATOM 1345 C C . VAL A 1 173 ? -23.793 10.240 -16.365 1.00 50.56 173 VAL A C 1
ATOM 1347 O O . VAL A 1 173 ? -23.250 11.170 -15.770 1.00 50.56 173 VAL A O 1
ATOM 1350 N N . GLN A 1 174 ? -24.129 10.312 -17.656 1.00 39.97 174 GLN A N 1
ATOM 1351 C CA . GLN A 1 174 ? -24.197 11.589 -18.362 1.00 39.97 174 GLN A CA 1
ATOM 1352 C C . GLN A 1 174 ? -25.263 12.432 -17.654 1.00 39.97 174 GLN A C 1
ATOM 1354 O O . GLN A 1 174 ? -26.453 12.133 -17.759 1.00 39.97 174 GLN A O 1
ATOM 1359 N N . GLY A 1 175 ? -24.811 13.390 -16.844 1.00 35.84 175 GLY A N 1
ATOM 1360 C CA . GLY A 1 175 ? -25.659 14.411 -16.231 1.00 35.84 175 GLY A CA 1
ATOM 1361 C C . GLY A 1 175 ? -26.142 15.431 -17.248 1.00 35.84 175 GLY A C 1
ATOM 1362 O O . GLY A 1 175 ? -25.432 15.638 -18.260 1.00 35.84 175 GLY A O 1
#

Solvent-accessible surface area (backbone atoms only — not comparable to full-atom values): 9939 Å² total; per-residue (Å²): 67,33,43,31,31,74,86,38,84,50,20,31,53,54,57,50,50,33,58,73,27,66,58,47,73,67,59,34,54,77,68,72,48,45,79,41,56,33,40,68,48,98,85,68,46,84,38,54,44,91,96,56,83,73,71,66,85,94,63,67,67,18,30,32,48,45,80,44,98,88,74,49,76,48,80,44,68,47,48,67,58,52,48,54,51,51,52,69,72,53,67,69,78,85,26,62,75,87,53,47,96,44,73,67,43,35,50,51,44,49,53,50,54,50,48,50,52,53,21,50,54,26,42,49,49,14,48,55,23,68,39,72,80,38,36,86,76,68,77,43,52,74,88,71,39,34,64,68,56,15,54,53,24,41,52,51,18,50,54,41,48,54,52,49,48,65,51,50,64,75,67,56,76,86,124

Radius of gyration: 18.76 Å; Cα contacts (8 Å, |Δi|>4): 205; chains: 1; bounding box: 49×27×48 Å

Secondary structure (DSSP, 8-state):
-EEE-TTSTTTHHHHHHHHHTT--HHHHHHTTPPEEEEEE-TTS-EEEPTTSPPPPTT--SSEEEEE-TTS-EEEE--HHHHHHHHHHHS-SSS---SS-SSHHHHHHHHHHHHHHHHHHHHHHHHHHHH-GGGHHHH---GGG--HHHHHHHHHHHHHHHHHHHHHHHHH----

Nearest PDB structures (foldseek):
  6pam-assembly4_H  TM=3.261E-01  e=6.923E+00  Novosphingobium aromaticivorans DSM 12444